Protein AF-K7ZGF1-F1 (afdb_monomer)

Solvent-accessible surface area (backbone atoms only — not comparable to full-atom values): 7434 Å² total; per-residue (Å²): 137,86,87,79,80,86,80,82,83,80,79,75,82,76,80,71,79,82,77,78,75,75,74,62,44,34,29,32,66,75,70,76,41,65,28,42,81,38,84,67,57,96,52,90,80,43,49,39,52,29,36,41,72,57,84,80,33,41,35,35,38,28,41,44,98,62,32,38,32,48,35,35,31,44,95,93,36,82,73,50,71,46,73,47,56,62,92,58,88,44,98,75,49,58,57,51,73,51,76,46,84,47,99,82,44,72,45,34,39,41,31,42,61,53,47,61,81,73,76,100

Organism: NCBI:txid1069642

Sequence (120 aa):
MKTFKRALTAIALSLAPFVSAHAAVCTLTTSDTPFKSSKEQPDREYATLEKGSANGVDFYLRAAHGVVRLEAWKSGKLVVSTFAQEGAQSPYGDALNLAIQTSAGPVEAQCEGFNALLGY

Foldseek 3Di:
DDDDDDDDDDDDPPPDPPPPPDFAQKAWPVVRHGWAQDQDDLDDQWGFGTWDDDPQKIWTFTDDPQKTKTFIDHPSDTPDIDIDGAPDDDPVAQKDKDWDQDPVGIIIMIGHPCSVVVVD

Structure (mmCIF, N/CA/C/O backbone):
data_AF-K7ZGF1-F1
#
_entry.id   AF-K7ZGF1-F1
#
loop_
_atom_site.group_PDB
_atom_site.id
_atom_site.type_symbol
_atom_site.label_atom_id
_atom_site.label_alt_id
_atom_site.label_comp_id
_atom_site.label_asym_id
_atom_site.label_entity_id
_atom_site.label_seq_id
_atom_site.pdbx_PDB_ins_code
_atom_site.Cartn_x
_atom_site.Cartn_y
_atom_site.Cartn_z
_atom_site.occupancy
_atom_site.B_iso_or_equiv
_atom_site.auth_seq_id
_atom_site.auth_comp_id
_atom_site.auth_asym_id
_atom_site.auth_atom_id
_atom_site.pdbx_PDB_model_num
ATOM 1 N N . MET A 1 1 ? 60.055 -42.074 18.539 1.00 44.00 1 MET A N 1
ATOM 2 C CA . MET A 1 1 ? 60.102 -40.800 17.781 1.00 44.00 1 MET A CA 1
ATOM 3 C C . MET A 1 1 ? 58.686 -40.478 17.318 1.00 44.00 1 MET A C 1
ATOM 5 O O . MET A 1 1 ? 58.075 -41.326 16.684 1.00 44.00 1 MET A O 1
ATOM 9 N N . LYS A 1 2 ? 58.113 -39.346 17.754 1.00 39.75 2 LYS A N 1
ATOM 10 C CA . LYS A 1 2 ? 56.693 -38.989 17.566 1.00 39.75 2 LYS A CA 1
ATOM 11 C C . LYS A 1 2 ? 56.522 -38.131 16.306 1.00 39.75 2 LYS A C 1
ATOM 13 O O . LYS A 1 2 ? 57.033 -37.018 16.256 1.00 39.75 2 LYS A O 1
ATOM 18 N N . THR A 1 3 ? 55.794 -38.629 15.311 1.00 46.44 3 THR A N 1
ATOM 19 C CA . THR A 1 3 ? 55.332 -37.861 14.144 1.00 46.44 3 THR A CA 1
ATOM 20 C C . THR A 1 3 ? 54.097 -37.044 14.508 1.00 46.44 3 THR A C 1
ATOM 22 O O . THR A 1 3 ? 53.015 -37.606 14.669 1.00 46.44 3 THR A O 1
ATOM 25 N N . PHE A 1 4 ? 54.241 -35.722 14.602 1.00 49.19 4 PHE A N 1
ATOM 26 C CA . PHE A 1 4 ? 53.105 -34.804 14.666 1.00 49.19 4 PHE A CA 1
ATOM 27 C C . PHE A 1 4 ? 52.824 -34.242 13.273 1.00 49.19 4 PHE A C 1
ATOM 29 O O . PHE A 1 4 ? 53.623 -33.505 12.697 1.00 49.19 4 PHE A O 1
ATOM 36 N N . LYS A 1 5 ? 51.678 -34.652 12.723 1.00 49.16 5 LYS A N 1
ATOM 37 C CA . LYS A 1 5 ? 51.107 -34.149 11.473 1.00 49.16 5 LYS A CA 1
ATOM 38 C C . LYS A 1 5 ? 50.717 -32.680 11.668 1.00 49.16 5 LYS A C 1
ATOM 40 O O . LYS A 1 5 ? 50.009 -32.353 12.615 1.00 49.16 5 LYS A O 1
ATOM 45 N N . ARG A 1 6 ? 51.183 -31.804 10.776 1.00 55.56 6 ARG A N 1
ATOM 46 C CA . ARG A 1 6 ? 50.770 -30.396 10.713 1.00 55.56 6 ARG A CA 1
ATOM 47 C C . ARG A 1 6 ? 49.315 -30.335 10.241 1.00 55.56 6 ARG A C 1
ATOM 49 O O . ARG A 1 6 ? 49.029 -30.750 9.122 1.00 55.56 6 ARG A O 1
ATOM 56 N N . ALA A 1 7 ? 48.414 -29.845 11.086 1.00 56.94 7 ALA A N 1
ATOM 57 C CA . ALA A 1 7 ? 47.048 -29.523 10.692 1.00 56.94 7 ALA A CA 1
ATOM 58 C C . ALA A 1 7 ? 47.032 -28.105 10.099 1.00 56.94 7 ALA A C 1
ATOM 60 O O . ALA A 1 7 ? 47.368 -27.141 10.782 1.00 56.94 7 ALA A O 1
ATOM 61 N N . LEU A 1 8 ? 46.698 -28.000 8.811 1.00 55.97 8 LEU A N 1
ATOM 62 C CA . LEU A 1 8 ? 46.388 -26.739 8.144 1.00 55.97 8 LEU A CA 1
ATOM 63 C C . LEU A 1 8 ? 44.961 -26.344 8.550 1.00 55.97 8 LEU A C 1
ATOM 65 O O . LEU A 1 8 ? 44.003 -27.001 8.146 1.00 55.97 8 LEU A O 1
ATOM 69 N N . 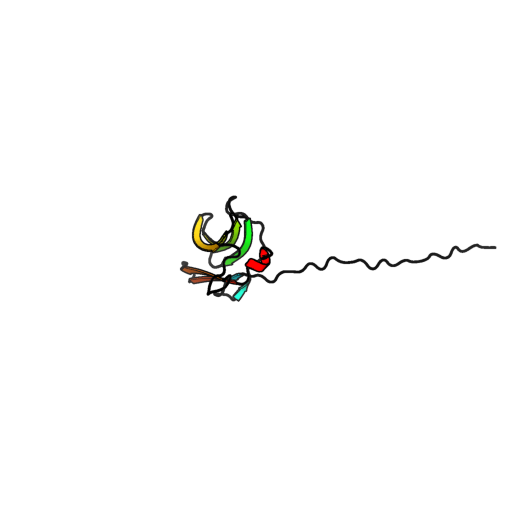THR A 1 9 ? 44.807 -25.294 9.350 1.00 57.75 9 THR A N 1
ATOM 70 C CA . THR A 1 9 ? 43.486 -24.736 9.656 1.00 57.75 9 THR A CA 1
ATOM 71 C C . THR A 1 9 ? 43.104 -23.766 8.542 1.00 57.75 9 THR A C 1
ATOM 73 O O . THR A 1 9 ? 43.537 -22.616 8.535 1.00 57.75 9 THR A O 1
ATOM 76 N N . ALA A 1 10 ? 42.322 -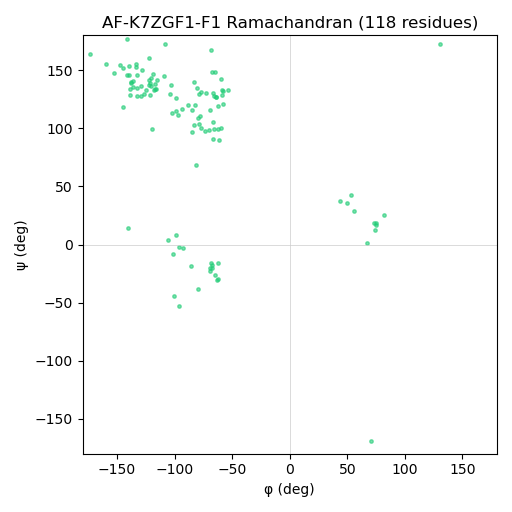24.232 7.569 1.00 58.31 10 ALA A N 1
ATOM 77 C CA . ALA A 1 10 ? 41.654 -23.364 6.607 1.00 58.31 10 ALA A CA 1
ATOM 78 C C . ALA A 1 10 ? 40.411 -22.765 7.280 1.00 58.31 10 ALA A C 1
ATOM 80 O O . ALA A 1 10 ? 39.410 -23.454 7.467 1.00 58.31 10 ALA A O 1
ATOM 81 N N . ILE A 1 11 ? 40.476 -21.493 7.678 1.00 62.44 11 ILE A N 1
ATOM 82 C CA . ILE A 1 11 ? 39.282 -20.748 8.082 1.00 62.44 11 ILE A CA 1
ATOM 83 C C . ILE A 1 11 ? 38.648 -20.222 6.797 1.00 62.44 11 ILE A C 1
ATOM 85 O O . ILE A 1 11 ? 39.149 -19.291 6.170 1.00 62.44 11 ILE A O 1
ATOM 89 N N . ALA A 1 12 ? 37.575 -20.890 6.383 1.00 59.78 12 ALA A N 1
ATOM 90 C CA . ALA A 1 12 ? 36.708 -20.453 5.307 1.00 59.78 12 ALA A CA 1
ATOM 91 C C . ALA A 1 12 ? 36.143 -19.063 5.640 1.00 59.78 12 ALA A C 1
ATOM 93 O O . ALA A 1 12 ? 35.469 -18.891 6.656 1.00 59.78 12 ALA A O 1
ATOM 94 N N . LEU A 1 13 ? 36.404 -18.079 4.776 1.00 50.09 13 LEU A N 1
ATOM 95 C CA . LEU A 1 13 ? 35.627 -16.844 4.727 1.00 50.09 13 LEU A CA 1
ATOM 96 C C . LEU A 1 13 ? 34.191 -17.236 4.354 1.00 50.09 13 LEU A C 1
ATOM 98 O O . LEU A 1 13 ? 33.890 -17.506 3.193 1.00 50.09 13 LEU A O 1
ATOM 102 N N . SER A 1 14 ? 33.310 -17.329 5.347 1.00 51.91 14 SER A N 1
ATOM 103 C CA . SER A 1 14 ? 31.882 -17.510 5.123 1.00 51.91 14 SER A CA 1
ATOM 104 C C . SER A 1 14 ? 31.337 -16.251 4.450 1.00 51.91 14 SER A C 1
ATOM 106 O O . SER A 1 14 ?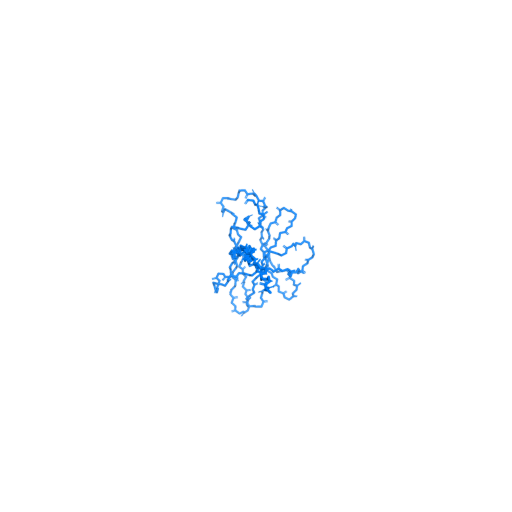 31.191 -15.211 5.092 1.00 51.91 14 SER A O 1
ATOM 108 N N . LEU A 1 15 ? 31.052 -16.353 3.151 1.00 53.25 15 LEU A N 1
ATOM 109 C CA . LEU A 1 15 ? 30.218 -15.413 2.409 1.00 53.25 15 LEU A CA 1
ATOM 110 C C . LEU A 1 15 ? 28.815 -15.442 3.027 1.00 53.25 15 LEU A C 1
ATOM 112 O O . LEU A 1 15 ? 27.977 -16.258 2.647 1.00 53.25 15 LEU A O 1
ATOM 116 N N . ALA A 1 16 ? 28.569 -14.592 4.022 1.00 59.06 16 ALA A N 1
ATOM 117 C CA . ALA A 1 16 ? 27.207 -14.304 4.437 1.00 59.06 16 ALA A CA 1
ATOM 118 C C . ALA A 1 16 ? 26.504 -13.627 3.246 1.00 59.06 16 ALA A C 1
ATOM 120 O O . ALA A 1 16 ? 27.050 -12.663 2.701 1.00 59.06 16 ALA A O 1
ATOM 121 N N . PRO A 1 17 ? 25.338 -14.117 2.797 1.00 49.03 17 PRO A N 1
ATOM 122 C CA . PRO A 1 17 ? 24.585 -13.428 1.767 1.00 49.03 17 PRO A CA 1
ATOM 123 C C . PRO A 1 17 ? 24.179 -12.061 2.320 1.00 49.03 17 PRO A C 1
ATOM 125 O O . PRO A 1 17 ? 23.487 -11.971 3.335 1.00 49.03 17 PRO A O 1
ATOM 128 N N . PHE A 1 18 ? 24.641 -10.997 1.665 1.00 52.59 18 PHE A N 1
ATOM 129 C CA . PHE A 1 18 ? 24.141 -9.648 1.880 1.00 52.59 18 PHE A CA 1
ATOM 130 C C . PHE A 1 18 ? 22.646 -9.663 1.552 1.00 52.59 18 PHE A C 1
ATOM 132 O O . PHE A 1 18 ? 22.253 -9.666 0.387 1.00 52.59 18 PHE A O 1
ATOM 139 N N . VAL A 1 19 ? 21.800 -9.736 2.578 1.00 47.38 19 VAL A N 1
ATOM 140 C CA . VAL A 1 19 ? 20.368 -9.497 2.422 1.00 47.38 19 VAL A CA 1
ATOM 141 C C . VAL A 1 19 ? 20.237 -8.005 2.151 1.00 47.38 19 VAL A C 1
ATOM 143 O O . VAL A 1 19 ? 20.327 -7.194 3.070 1.00 47.38 19 VAL A O 1
ATOM 146 N N . SER A 1 20 ? 20.103 -7.640 0.877 1.00 43.53 20 SER A N 1
ATOM 147 C CA . SER A 1 20 ? 19.754 -6.280 0.484 1.00 43.53 20 SER A CA 1
ATOM 148 C C . SER A 1 20 ? 18.323 -6.029 0.958 1.00 43.53 20 SER A C 1
ATOM 150 O O . SER A 1 20 ? 17.358 -6.399 0.286 1.00 43.53 20 SER A O 1
ATOM 152 N N . ALA A 1 21 ? 18.181 -5.510 2.178 1.00 56.19 21 ALA A N 1
ATOM 153 C CA . ALA A 1 21 ? 16.907 -5.026 2.677 1.00 56.19 21 ALA A CA 1
ATOM 154 C C . ALA A 1 21 ? 16.536 -3.812 1.819 1.00 56.19 21 ALA A C 1
ATOM 156 O O . ALA A 1 21 ? 17.082 -2.727 2.010 1.00 56.19 21 ALA A O 1
ATOM 157 N N . HIS A 1 22 ? 15.668 -4.019 0.828 1.00 60.28 22 HIS A N 1
ATOM 158 C CA . HIS A 1 22 ? 15.070 -2.906 0.104 1.00 60.28 22 HIS A CA 1
ATOM 159 C C . HIS A 1 22 ? 14.325 -2.043 1.125 1.00 60.28 22 HIS A C 1
ATOM 161 O O . HIS A 1 22 ? 13.579 -2.568 1.957 1.00 60.28 22 HIS A O 1
ATOM 167 N N . ALA A 1 23 ? 14.594 -0.737 1.112 1.00 77.19 23 ALA A N 1
ATOM 168 C CA . ALA A 1 23 ? 13.820 0.209 1.901 1.00 77.19 23 ALA A CA 1
ATOM 169 C C . ALA A 1 23 ? 12.355 0.127 1.456 1.00 77.19 23 ALA A C 1
ATOM 171 O O . ALA A 1 23 ? 12.091 -0.076 0.271 1.00 77.19 23 ALA A O 1
ATOM 172 N N . ALA A 1 24 ? 11.428 0.248 2.409 1.00 85.81 24 ALA A N 1
ATOM 173 C CA . ALA A 1 24 ? 10.008 0.233 2.093 1.00 85.81 24 ALA A CA 1
ATOM 174 C C . ALA A 1 24 ? 9.693 1.353 1.096 1.00 85.81 24 ALA A C 1
ATOM 176 O O . ALA A 1 24 ? 10.115 2.493 1.304 1.00 85.81 24 ALA A O 1
ATOM 177 N N . VAL A 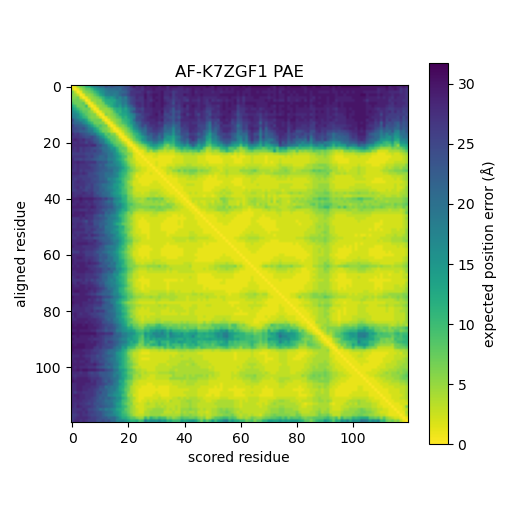1 25 ? 8.964 1.025 0.034 1.00 93.81 25 VAL A N 1
ATOM 178 C CA . VAL A 1 25 ? 8.563 2.013 -0.981 1.00 93.81 25 VAL A CA 1
ATOM 179 C C . VAL A 1 25 ? 7.277 2.730 -0.589 1.00 93.81 25 VAL A C 1
ATOM 181 O O . VAL A 1 25 ? 6.995 3.806 -1.107 1.00 93.81 25 VAL A O 1
ATOM 184 N N . CYS A 1 26 ? 6.503 2.154 0.335 1.00 96.62 26 CYS A N 1
ATOM 185 C CA . CYS A 1 26 ? 5.274 2.736 0.855 1.00 96.62 26 CYS A CA 1
ATOM 186 C C . CYS A 1 26 ? 5.402 3.218 2.302 1.00 96.62 26 CYS A C 1
ATOM 188 O O . CYS A 1 26 ? 6.026 2.576 3.149 1.00 96.62 26 CYS A O 1
ATOM 190 N N . THR A 1 27 ? 4.718 4.317 2.613 1.00 97.50 27 THR A N 1
ATOM 191 C CA . THR A 1 27 ? 4.628 4.909 3.951 1.00 97.50 27 THR A CA 1
ATOM 192 C C . THR A 1 27 ? 3.197 5.355 4.240 1.00 97.50 27 THR A C 1
ATOM 194 O O . THR A 1 27 ? 2.515 5.904 3.377 1.00 97.50 27 THR A O 1
ATOM 197 N N . LEU A 1 28 ? 2.736 5.139 5.472 1.00 97.44 28 LEU A N 1
ATOM 198 C CA . LEU A 1 28 ? 1.563 5.818 6.017 1.00 97.44 28 LEU A CA 1
ATOM 199 C C . LEU A 1 28 ? 1.972 7.241 6.406 1.00 97.44 28 LEU A C 1
ATOM 201 O O . LEU A 1 28 ? 2.580 7.435 7.459 1.00 97.44 28 LEU A O 1
ATOM 205 N N . THR A 1 29 ? 1.662 8.226 5.568 1.00 96.06 29 THR A N 1
ATOM 206 C CA . THR A 1 29 ? 2.125 9.619 5.731 1.00 96.06 29 THR A CA 1
ATOM 207 C C . THR A 1 29 ? 1.483 10.316 6.924 1.00 96.06 29 THR A C 1
ATOM 209 O O . THR A 1 29 ? 2.060 11.228 7.502 1.00 96.06 29 THR A O 1
ATOM 212 N N . THR A 1 30 ? 0.321 9.845 7.379 1.00 91.69 30 THR A N 1
ATOM 213 C CA . THR A 1 30 ? -0.320 10.364 8.597 1.00 91.69 30 THR A CA 1
ATOM 214 C C . THR A 1 30 ? 0.440 10.043 9.885 1.00 91.69 30 THR A C 1
ATOM 216 O O . THR A 1 30 ? 0.157 10.645 10.919 1.00 91.69 30 THR A O 1
ATOM 219 N N . SER A 1 31 ? 1.357 9.073 9.861 1.00 91.12 31 SER A N 1
ATOM 220 C CA . SER A 1 31 ? 2.109 8.630 11.043 1.00 91.12 31 SER A CA 1
ATOM 221 C C . SER A 1 31 ? 3.579 8.319 10.753 1.00 91.12 31 SER A C 1
ATOM 223 O O . SER A 1 31 ? 4.214 7.632 11.554 1.00 91.12 31 SER A O 1
ATOM 225 N N . ASP A 1 32 ? 4.092 8.743 9.595 1.00 92.62 32 ASP A N 1
ATOM 226 C CA . ASP A 1 32 ? 5.443 8.455 9.091 1.00 92.62 32 ASP A CA 1
ATOM 227 C C . ASP A 1 32 ? 5.866 6.987 9.275 1.00 92.62 32 ASP A C 1
ATOM 229 O O . ASP A 1 32 ? 6.998 6.662 9.637 1.00 92.62 32 ASP A O 1
ATOM 233 N N . THR A 1 33 ? 4.915 6.067 9.091 1.00 95.56 33 THR A N 1
ATOM 234 C CA . THR A 1 33 ? 5.125 4.644 9.373 1.00 95.56 33 THR A CA 1
ATOM 235 C C . THR A 1 33 ? 5.357 3.886 8.069 1.00 95.56 33 THR A C 1
ATOM 237 O O . THR A 1 33 ? 4.419 3.778 7.275 1.00 95.56 33 THR A O 1
ATOM 240 N N . PRO A 1 34 ? 6.559 3.330 7.829 1.00 96.56 34 PRO A N 1
ATOM 241 C CA . PRO A 1 34 ? 6.826 2.582 6.610 1.00 96.56 34 PRO A CA 1
ATOM 242 C C . PRO A 1 34 ? 6.011 1.291 6.581 1.00 96.56 34 PRO A C 1
ATOM 244 O O . PRO A 1 34 ? 5.748 0.662 7.617 1.00 96.56 34 PRO A O 1
ATOM 247 N N . PHE A 1 35 ? 5.640 0.869 5.379 1.00 96.88 35 PHE A N 1
ATOM 248 C CA . PHE A 1 35 ? 5.066 -0.449 5.177 1.00 96.88 35 PHE A CA 1
ATOM 249 C C . PHE A 1 35 ? 6.140 -1.518 5.416 1.00 96.88 35 PHE A C 1
ATOM 251 O O . PHE A 1 35 ? 7.338 -1.253 5.526 1.00 96.88 35 PHE A O 1
ATOM 258 N N . LYS A 1 36 ? 5.695 -2.767 5.529 1.00 95.56 36 LYS A N 1
ATOM 259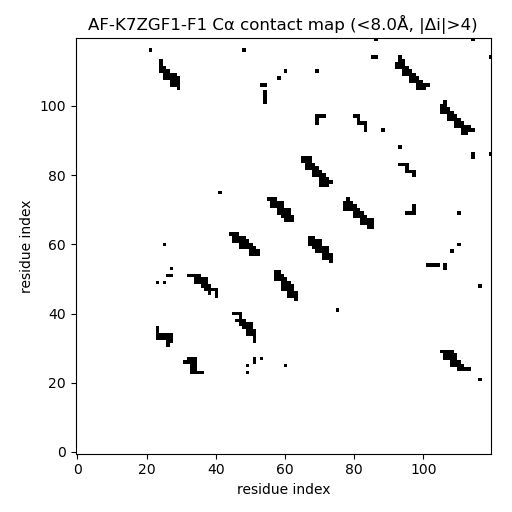 C CA . LYS A 1 36 ? 6.568 -3.934 5.649 1.00 95.56 36 LYS A CA 1
ATOM 260 C C . LYS A 1 36 ? 6.307 -4.877 4.494 1.00 95.56 36 LYS A C 1
ATOM 262 O O . LYS A 1 36 ? 5.150 -5.074 4.122 1.00 95.56 36 LYS A O 1
ATOM 267 N N . SER A 1 37 ? 7.356 -5.524 3.992 1.00 94.75 37 SER A N 1
ATOM 268 C CA . SER A 1 37 ? 7.191 -6.618 3.038 1.00 94.75 37 SER A CA 1
ATOM 269 C C . SER A 1 37 ? 6.237 -7.669 3.607 1.00 94.75 37 SER A C 1
ATOM 271 O O . SER A 1 37 ? 6.357 -8.065 4.770 1.00 94.75 37 SER A O 1
ATOM 273 N N . SER A 1 38 ? 5.279 -8.118 2.801 1.00 94.44 38 SER A N 1
ATOM 274 C CA . SER A 1 38 ? 4.230 -9.028 3.261 1.00 94.44 38 SER A CA 1
ATOM 275 C C . SER A 1 38 ? 3.903 -10.078 2.211 1.00 94.44 38 SER A C 1
ATOM 277 O O . SER A 1 38 ? 3.938 -9.812 1.019 1.00 94.44 38 SER A O 1
ATOM 279 N N . LYS A 1 39 ? 3.557 -11.284 2.673 1.00 92.88 39 LYS A N 1
ATOM 280 C CA . LYS A 1 39 ? 3.029 -12.378 1.838 1.00 92.88 39 LYS A CA 1
ATOM 281 C C . LYS A 1 39 ? 1.526 -12.585 2.027 1.00 92.88 39 LYS A C 1
ATOM 283 O O . LYS A 1 39 ? 0.967 -13.546 1.507 1.00 92.88 39 LYS A O 1
ATOM 288 N N . GLU A 1 40 ? 0.884 -11.736 2.824 1.00 94.31 40 GLU A N 1
ATOM 289 C CA . GLU A 1 40 ? -0.552 -11.805 3.070 1.00 94.31 40 GLU A CA 1
ATOM 290 C C . GLU A 1 40 ? -1.318 -11.479 1.790 1.00 94.31 40 GLU A C 1
ATOM 292 O O . GLU A 1 40 ? -1.034 -10.478 1.141 1.00 94.31 40 GLU A O 1
ATOM 297 N N . GLN A 1 41 ? -2.282 -12.317 1.426 1.00 91.25 41 GLN A N 1
ATOM 298 C CA . GLN A 1 41 ? -3.052 -12.190 0.193 1.00 91.25 41 GLN A CA 1
ATOM 299 C C . GLN A 1 41 ? -4.535 -12.012 0.539 1.00 91.25 41 GLN A C 1
ATOM 301 O O . GLN A 1 41 ? -5.193 -13.008 0.849 1.00 91.25 41 GLN A O 1
ATOM 306 N N . PRO A 1 42 ? -5.065 -10.770 0.530 1.00 90.06 42 PRO A N 1
ATOM 307 C CA . PRO A 1 42 ? -6.485 -10.538 0.804 1.00 90.06 42 PRO A CA 1
ATOM 308 C C . PRO A 1 42 ? -7.392 -11.157 -0.277 1.00 90.06 42 PRO A C 1
ATOM 310 O O . PRO A 1 42 ? -8.509 -11.577 0.019 1.00 90.06 42 PRO A O 1
ATOM 313 N N . ASP A 1 43 ? -6.877 -11.313 -1.498 1.00 90.56 43 ASP A N 1
ATOM 314 C CA . ASP A 1 43 ? -7.409 -12.185 -2.547 1.00 90.56 43 ASP A CA 1
ATOM 315 C C . ASP A 1 43 ? -6.254 -12.856 -3.319 1.00 90.56 43 ASP A C 1
ATOM 317 O O . ASP A 1 43 ? -5.081 -12.580 -3.067 1.00 90.56 43 ASP A O 1
ATOM 321 N N . ARG A 1 44 ? -6.584 -13.743 -4.267 1.00 91.38 44 ARG A N 1
ATOM 322 C CA . ARG A 1 44 ? -5.598 -14.513 -5.049 1.00 91.38 44 ARG A CA 1
ATOM 323 C C . ARG A 1 44 ? -5.189 -13.873 -6.378 1.00 91.38 44 ARG A C 1
ATOM 325 O O . ARG A 1 44 ? -4.375 -14.462 -7.082 1.00 91.38 44 ARG A O 1
ATOM 332 N N . GLU A 1 45 ? -5.779 -12.745 -6.754 1.00 93.38 45 GLU A N 1
ATOM 333 C CA . GLU A 1 45 ? -5.561 -12.130 -8.068 1.00 93.38 45 GLU A CA 1
ATOM 334 C C . GLU A 1 45 ? -4.246 -11.345 -8.096 1.00 93.38 45 GLU A C 1
ATOM 336 O O . GLU A 1 45 ? -3.494 -11.430 -9.063 1.00 93.38 45 GLU A O 1
ATOM 341 N N . TYR A 1 46 ? -3.917 -10.660 -6.996 1.00 94.19 46 TYR A N 1
ATOM 342 C CA . TYR A 1 46 ? -2.711 -9.837 -6.893 1.00 94.19 46 TYR A CA 1
ATOM 343 C C . TYR A 1 46 ? -1.736 -10.339 -5.822 1.00 94.19 46 TYR A C 1
ATOM 345 O O . TYR A 1 46 ? -2.126 -10.673 -4.698 1.00 94.19 46 TYR A O 1
ATOM 353 N N . ALA A 1 47 ? -0.438 -10.327 -6.133 1.00 94.62 47 ALA A N 1
ATOM 354 C CA . ALA A 1 47 ? 0.605 -10.592 -5.150 1.00 94.62 47 ALA A CA 1
ATOM 355 C C . ALA A 1 47 ? 0.847 -9.344 -4.297 1.00 94.62 47 ALA A C 1
ATOM 357 O O . ALA A 1 47 ? 1.048 -8.256 -4.830 1.00 94.62 47 ALA A O 1
ATOM 358 N N . THR A 1 48 ? 0.851 -9.494 -2.976 1.00 96.25 48 THR A N 1
ATOM 359 C CA . THR A 1 48 ? 1.223 -8.405 -2.067 1.00 96.25 48 THR A CA 1
ATOM 360 C C . THR A 1 48 ? 2.736 -8.242 -2.042 1.00 96.25 48 THR A C 1
ATOM 362 O O . THR A 1 48 ? 3.464 -9.221 -1.886 1.00 96.25 48 THR A O 1
ATOM 365 N N . LEU A 1 49 ? 3.189 -7.001 -2.194 1.00 94.94 49 LEU A N 1
ATOM 366 C CA . LEU A 1 49 ? 4.586 -6.597 -2.074 1.00 94.94 49 LEU A CA 1
ATOM 367 C C . LEU A 1 49 ? 4.842 -6.071 -0.663 1.00 94.94 49 LEU A C 1
ATOM 369 O O . LEU A 1 49 ? 5.708 -6.571 0.055 1.00 94.94 49 LEU A O 1
ATOM 373 N N . GLU A 1 50 ? 4.023 -5.111 -0.235 1.00 97.00 50 GLU A N 1
ATOM 374 C CA . GLU A 1 50 ? 4.131 -4.445 1.058 1.00 97.00 50 GLU A CA 1
ATOM 375 C C . GLU A 1 50 ? 2.754 -4.228 1.694 1.00 97.00 50 GLU A C 1
ATOM 377 O O . GLU A 1 50 ? 1.738 -4.125 1.002 1.00 97.00 50 GLU A O 1
ATOM 382 N N . LYS A 1 51 ? 2.721 -4.146 3.026 1.00 97.44 51 LYS A N 1
ATOM 383 C CA . LYS A 1 51 ? 1.520 -3.878 3.821 1.00 97.44 51 LYS A CA 1
ATOM 384 C C . LYS A 1 51 ? 1.805 -2.870 4.935 1.00 97.44 51 LYS A C 1
ATOM 386 O O . LYS A 1 51 ? 2.825 -2.972 5.619 1.00 97.44 51 LYS A O 1
ATOM 391 N N . GLY A 1 52 ? 0.860 -1.967 5.171 1.00 97.38 52 GLY A N 1
ATOM 392 C CA . GLY A 1 52 ? 0.791 -1.096 6.346 1.00 97.38 52 GLY A CA 1
ATOM 393 C C . GLY A 1 52 ? -0.622 -1.092 6.927 1.00 97.38 52 GLY A C 1
ATOM 394 O O . GLY A 1 52 ? -1.580 -1.361 6.211 1.00 97.38 52 GLY A O 1
ATOM 395 N N . SER A 1 53 ? -0.775 -0.791 8.216 1.00 96.62 53 SER A N 1
ATOM 396 C CA . SER A 1 53 ? -2.096 -0.744 8.858 1.00 96.62 53 SER A CA 1
ATOM 397 C C . SER A 1 53 ? -2.201 0.450 9.799 1.00 96.62 53 SER A C 1
ATOM 399 O O . SER A 1 53 ? -1.315 0.665 10.625 1.00 96.62 53 SER A O 1
ATOM 401 N N . ALA A 1 54 ? -3.304 1.192 9.717 1.00 96.19 54 ALA A N 1
ATOM 402 C CA . ALA A 1 54 ? -3.633 2.260 10.659 1.00 96.19 54 ALA A CA 1
ATOM 403 C C . ALA A 1 54 ? -5.147 2.465 10.751 1.00 96.19 54 ALA A C 1
ATOM 405 O O . ALA A 1 54 ? -5.883 2.268 9.787 1.00 96.19 54 ALA A O 1
ATOM 406 N N . ASN A 1 55 ? -5.622 2.850 11.939 1.00 94.69 55 ASN A N 1
ATOM 407 C CA . ASN A 1 55 ? -7.030 3.174 12.209 1.00 94.69 55 ASN A CA 1
ATOM 408 C C . ASN A 1 55 ? -8.041 2.111 11.727 1.00 94.69 55 ASN A C 1
ATOM 410 O O . ASN A 1 55 ? -9.148 2.427 11.285 1.00 94.69 55 ASN A O 1
ATOM 414 N N . GLY A 1 56 ? -7.665 0.831 11.823 1.00 94.31 56 GLY A N 1
ATOM 415 C CA . GLY A 1 56 ? -8.513 -0.296 11.421 1.00 94.31 56 GLY A CA 1
ATOM 416 C C . GLY A 1 56 ? -8.671 -0.465 9.907 1.00 94.31 56 GLY A C 1
ATOM 417 O O . GLY A 1 56 ? -9.624 -1.114 9.472 1.00 94.31 56 GLY A O 1
ATOM 418 N N . VAL A 1 57 ? -7.777 0.132 9.120 1.00 96.88 57 VAL A N 1
ATOM 419 C CA . VAL A 1 57 ? -7.650 -0.063 7.674 1.00 96.88 57 VAL A CA 1
ATOM 420 C C . VAL A 1 57 ? -6.294 -0.697 7.393 1.00 96.88 57 VAL A C 1
ATOM 422 O O . VAL A 1 57 ? -5.272 -0.251 7.919 1.00 96.88 57 VAL A O 1
ATOM 425 N N . ASP A 1 58 ? -6.297 -1.728 6.558 1.00 97.62 58 ASP A N 1
ATOM 426 C CA . ASP A 1 58 ? -5.091 -2.346 6.026 1.00 97.62 58 ASP A CA 1
ATOM 427 C C . ASP A 1 58 ? -4.831 -1.815 4.618 1.00 97.62 58 ASP A C 1
ATOM 429 O O . ASP A 1 58 ? -5.697 -1.897 3.749 1.00 97.62 58 ASP A O 1
ATOM 433 N N . PHE A 1 59 ? -3.636 -1.299 4.381 1.00 98.06 59 PHE A N 1
ATOM 434 C CA . PHE A 1 59 ? -3.169 -0.867 3.075 1.00 98.06 59 PHE A CA 1
ATOM 435 C C . PHE A 1 59 ? -2.212 -1.902 2.498 1.00 98.06 59 PHE A C 1
ATOM 437 O O . PHE A 1 59 ? -1.334 -2.402 3.203 1.00 98.06 59 PHE A O 1
ATOM 444 N N . TYR A 1 60 ? -2.359 -2.193 1.211 1.00 97.94 60 TYR A N 1
ATOM 445 C CA . TYR A 1 60 ? -1.531 -3.150 0.489 1.00 97.94 60 TYR A CA 1
ATOM 446 C C . TYR A 1 60 ? -1.010 -2.512 -0.791 1.00 97.94 60 TYR A C 1
ATOM 448 O O . TYR A 1 60 ? -1.799 -2.033 -1.605 1.00 97.94 60 TYR A O 1
ATOM 456 N N . LEU A 1 61 ? 0.304 -2.564 -0.994 1.00 97.50 61 LEU A N 1
ATOM 457 C CA . LEU A 1 61 ? 0.891 -2.415 -2.320 1.00 97.50 61 LEU A CA 1
ATOM 458 C C . LEU A 1 61 ? 0.948 -3.798 -2.957 1.00 97.50 61 LEU A C 1
ATOM 460 O O . LEU A 1 61 ? 1.570 -4.712 -2.406 1.00 97.50 61 LEU A O 1
ATOM 464 N N . ARG A 1 62 ? 0.286 -3.970 -4.095 1.00 96.38 62 ARG A N 1
ATOM 465 C CA . ARG A 1 62 ? 0.130 -5.266 -4.758 1.00 96.38 62 ARG A CA 1
ATOM 466 C C . ARG A 1 62 ? 0.424 -5.154 -6.247 1.00 96.38 62 ARG A C 1
ATOM 468 O O . ARG A 1 62 ? 0.215 -4.096 -6.829 1.00 96.38 62 ARG A O 1
ATOM 475 N N . ALA A 1 63 ? 0.866 -6.239 -6.870 1.00 94.19 63 ALA A N 1
ATOM 476 C CA . ALA A 1 63 ? 1.141 -6.285 -8.303 1.00 94.19 63 ALA A CA 1
ATOM 477 C C . ALA A 1 63 ? 0.632 -7.582 -8.941 1.00 94.19 63 ALA A C 1
ATOM 479 O O . ALA A 1 63 ? 0.733 -8.662 -8.350 1.00 94.19 63 ALA A O 1
ATOM 480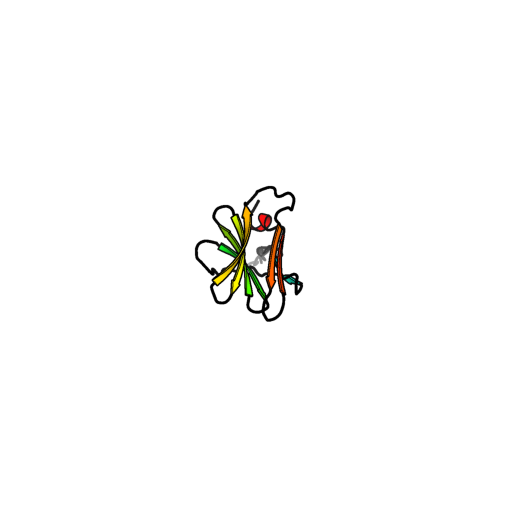 N N . ALA A 1 64 ? 0.052 -7.450 -10.132 1.00 92.94 64 ALA A N 1
ATOM 481 C CA . ALA A 1 64 ? -0.283 -8.529 -11.060 1.00 92.94 64 ALA A CA 1
ATOM 482 C C . ALA A 1 64 ? -0.778 -7.928 -12.379 1.00 92.94 64 ALA A C 1
ATOM 484 O O . ALA A 1 64 ? -1.176 -6.767 -12.439 1.00 92.94 64 ALA A O 1
ATOM 485 N N . HIS A 1 65 ? -0.811 -8.741 -13.436 1.00 91.75 65 HIS A N 1
ATOM 486 C CA . HIS A 1 65 ? -1.404 -8.366 -14.725 1.00 91.75 65 HIS A CA 1
ATOM 487 C C . HIS A 1 65 ? -0.813 -7.082 -15.349 1.00 91.75 65 HIS A C 1
ATOM 489 O O . HIS A 1 65 ? -1.506 -6.388 -16.091 1.00 91.75 65 HIS A O 1
ATOM 495 N N . GLY A 1 66 ? 0.457 -6.768 -15.063 1.00 90.06 66 GLY A N 1
ATOM 496 C CA . GLY A 1 66 ? 1.126 -5.568 -15.572 1.00 90.06 66 GLY A CA 1
ATOM 497 C C . GLY A 1 66 ? 0.684 -4.273 -14.887 1.00 90.06 66 GLY A C 1
ATOM 498 O O . GLY A 1 66 ? 0.859 -3.194 -15.459 1.00 90.06 66 GLY A O 1
ATOM 499 N N . VAL A 1 67 ? 0.076 -4.354 -13.699 1.00 92.38 67 VAL A N 1
ATOM 500 C CA . VAL A 1 67 ? -0.326 -3.186 -12.911 1.00 92.38 67 VAL A CA 1
ATOM 501 C C . VAL A 1 67 ? 0.087 -3.318 -11.450 1.00 92.38 67 VAL A C 1
ATOM 503 O O . VAL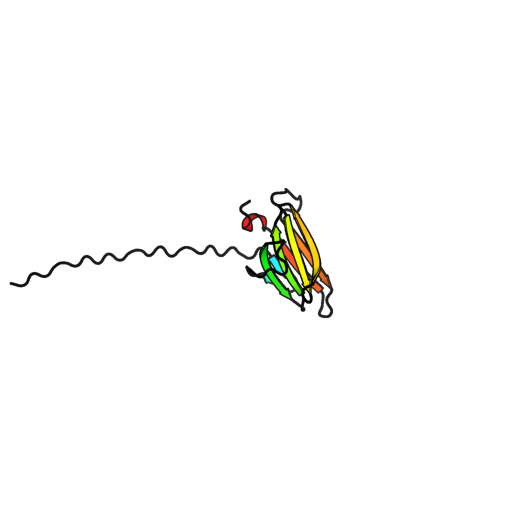 A 1 67 ? 0.013 -4.391 -10.846 1.00 92.38 67 VAL A O 1
ATOM 506 N N . VAL A 1 68 ? 0.434 -2.176 -10.865 1.00 94.06 68 VAL A N 1
ATOM 507 C CA . VAL A 1 68 ? 0.675 -1.997 -9.434 1.00 94.06 68 VAL A CA 1
ATOM 508 C C . VAL A 1 68 ? -0.520 -1.282 -8.833 1.00 94.06 68 VAL A C 1
ATOM 510 O O . VAL A 1 68 ? -0.955 -0.253 -9.348 1.00 94.06 68 VAL A O 1
ATOM 513 N N . ARG A 1 69 ? -1.066 -1.823 -7.748 1.00 95.69 69 ARG A N 1
ATOM 514 C CA . ARG A 1 69 ? -2.210 -1.274 -7.026 1.00 95.69 69 ARG A CA 1
ATOM 515 C C . ARG A 1 69 ? -1.815 -0.914 -5.609 1.00 95.69 69 ARG A C 1
ATOM 517 O O . ARG A 1 69 ? -1.238 -1.733 -4.899 1.00 95.69 69 ARG A O 1
ATOM 524 N N . LEU A 1 70 ? -2.197 0.285 -5.189 1.00 97.50 70 LEU A N 1
ATOM 525 C CA . LEU A 1 70 ? -2.279 0.634 -3.780 1.00 97.50 70 LEU A CA 1
ATOM 526 C C . LEU A 1 70 ? -3.743 0.503 -3.375 1.00 97.50 70 LEU A C 1
ATOM 528 O O . LEU A 1 70 ? -4.612 1.207 -3.890 1.00 97.50 70 LEU A O 1
ATOM 532 N N . GLU A 1 71 ? -4.013 -0.439 -2.486 1.00 98.06 71 GLU A N 1
ATOM 533 C CA . GLU A 1 71 ? -5.355 -0.821 -2.070 1.00 98.06 71 GLU A CA 1
ATOM 534 C C . GLU A 1 71 ? -5.541 -0.583 -0.582 1.00 98.06 71 GLU A C 1
ATOM 536 O O . GLU A 1 71 ? -4.625 -0.804 0.206 1.00 98.06 71 GLU A O 1
ATOM 541 N N . ALA A 1 72 ? -6.755 -0.220 -0.188 1.00 97.69 72 ALA A N 1
ATOM 542 C CA . ALA A 1 72 ? -7.145 -0.127 1.205 1.00 97.69 72 ALA A CA 1
ATOM 543 C C . ALA A 1 72 ? -8.325 -1.044 1.499 1.00 97.69 72 ALA A C 1
ATOM 545 O O . ALA A 1 72 ? -9.369 -0.997 0.841 1.00 97.69 72 ALA A O 1
ATOM 546 N N . TRP A 1 73 ? -8.166 -1.849 2.535 1.00 97.44 73 TRP A N 1
ATOM 547 C CA . TRP A 1 73 ? -9.086 -2.896 2.927 1.00 97.44 73 TRP A CA 1
ATOM 548 C C . TRP A 1 73 ? -9.567 -2.676 4.354 1.00 97.44 73 TRP A C 1
ATOM 550 O O . TRP A 1 73 ? -8.810 -2.302 5.249 1.00 97.44 73 TRP A O 1
ATOM 560 N N . LYS A 1 74 ? -10.848 -2.954 4.584 1.00 95.06 74 LYS A N 1
ATOM 561 C CA . LYS A 1 74 ? -11.466 -2.896 5.907 1.00 95.06 74 LYS A CA 1
ATOM 562 C C . LYS A 1 74 ? -12.394 -4.083 6.081 1.00 95.06 74 LYS A C 1
ATOM 564 O O . LYS A 1 74 ? -13.248 -4.340 5.235 1.00 95.06 74 LYS A O 1
ATOM 569 N N . SER A 1 75 ? -12.223 -4.814 7.181 1.00 92.62 75 SER A N 1
ATOM 570 C CA . SER A 1 75 ? -13.046 -5.990 7.505 1.00 92.62 75 SER A CA 1
ATOM 571 C C . SER A 1 75 ? -13.102 -7.022 6.363 1.00 92.62 75 SER A C 1
ATOM 573 O O . SER A 1 75 ? -14.169 -7.541 6.040 1.00 92.62 75 SER A O 1
ATOM 575 N N . GLY A 1 76 ? -11.955 -7.285 5.724 1.00 91.12 76 GLY A N 1
ATOM 576 C CA . GLY A 1 76 ? -11.826 -8.259 4.632 1.00 91.12 76 GLY A CA 1
ATOM 577 C C . GLY A 1 76 ? -12.417 -7.819 3.289 1.00 91.12 76 GLY A C 1
ATOM 578 O O . GLY A 1 76 ? -12.572 -8.651 2.401 1.00 91.12 76 GLY A O 1
ATOM 579 N N . LYS A 1 77 ? -12.768 -6.538 3.125 1.00 94.56 77 LYS A N 1
ATOM 580 C CA . LYS A 1 77 ? -13.293 -5.986 1.869 1.00 94.56 77 LYS A CA 1
ATOM 581 C C . LYS A 1 77 ? -12.418 -4.850 1.364 1.00 94.56 77 LYS A C 1
ATOM 583 O O . LYS A 1 77 ? -12.025 -3.994 2.157 1.00 94.56 77 LYS A O 1
ATOM 588 N N . LEU A 1 78 ? -12.187 -4.817 0.054 1.00 95.88 78 LEU A N 1
ATOM 589 C CA . LEU A 1 78 ? -11.607 -3.666 -0.624 1.00 95.88 78 LEU A CA 1
ATOM 590 C C . LEU A 1 78 ? -12.562 -2.475 -0.494 1.00 95.88 78 LEU A C 1
ATOM 592 O O . LEU A 1 78 ? -13.747 -2.585 -0.810 1.00 95.88 78 LEU A O 1
ATOM 596 N N . VAL A 1 79 ? -12.049 -1.349 -0.009 1.00 95.38 79 VAL A N 1
ATOM 597 C CA . VAL A 1 79 ? -12.819 -0.110 0.161 1.00 95.38 79 VAL A CA 1
ATOM 598 C C . VAL A 1 79 ? -12.529 0.855 -0.981 1.00 95.38 79 VAL A C 1
ATO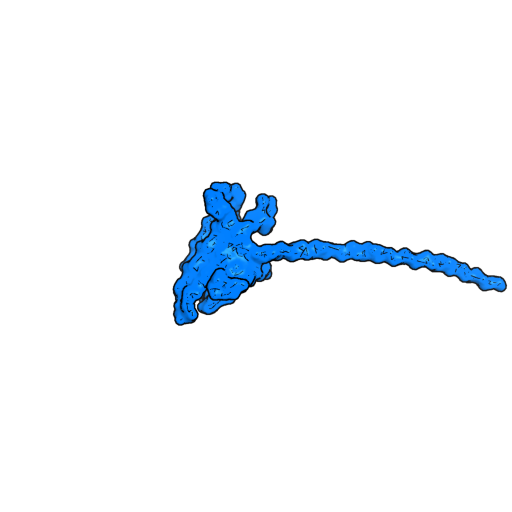M 600 O O . VAL A 1 79 ? -13.452 1.448 -1.529 1.00 95.38 79 VAL A O 1
ATOM 603 N N . VAL A 1 80 ? -11.255 1.009 -1.345 1.00 96.50 80 VAL A N 1
ATOM 604 C CA . VAL A 1 80 ? -10.804 1.859 -2.453 1.00 96.50 80 VAL A CA 1
ATOM 605 C C . VAL A 1 80 ? -9.407 1.423 -2.899 1.00 96.50 80 VAL A C 1
ATOM 607 O O . VAL A 1 80 ? -8.648 0.839 -2.123 1.00 96.50 80 VAL A O 1
ATOM 610 N N . SER A 1 81 ? -9.074 1.707 -4.153 1.00 96.31 81 SER A N 1
ATOM 611 C CA . SER A 1 81 ? -7.764 1.439 -4.737 1.00 96.31 81 SER A CA 1
ATOM 612 C C . SER A 1 81 ? -7.373 2.526 -5.730 1.00 96.31 81 SER A C 1
ATOM 614 O O . SER A 1 81 ? -8.235 3.089 -6.404 1.00 96.31 81 SER A O 1
ATOM 616 N N . THR A 1 82 ? -6.074 2.737 -5.888 1.00 95.25 82 THR A N 1
ATOM 617 C CA . THR A 1 82 ? -5.469 3.448 -7.020 1.00 95.25 82 THR A CA 1
ATOM 618 C C . THR A 1 82 ? -4.468 2.523 -7.714 1.00 95.25 82 THR A C 1
ATOM 620 O O . THR A 1 82 ? -4.054 1.517 -7.130 1.00 95.25 82 THR A O 1
ATOM 623 N N . PHE A 1 83 ? -4.103 2.810 -8.963 1.00 93.81 83 PHE A N 1
ATOM 624 C CA . PHE A 1 83 ? -3.220 1.938 -9.734 1.00 93.81 83 PHE A CA 1
ATOM 625 C C . PHE A 1 83 ? -2.315 2.695 -10.705 1.00 93.81 83 PHE A C 1
ATOM 627 O O . PHE A 1 83 ? -2.652 3.776 -11.183 1.00 93.81 83 PHE A O 1
ATOM 634 N N . ALA A 1 84 ? -1.186 2.070 -11.022 1.00 91.44 84 ALA A N 1
ATOM 635 C CA . ALA A 1 84 ? -0.271 2.455 -12.085 1.00 91.44 84 ALA A CA 1
ATOM 636 C C . ALA A 1 84 ? 0.004 1.242 -12.978 1.00 91.44 84 ALA A C 1
ATOM 638 O O . ALA A 1 84 ? -0.026 0.096 -12.524 1.00 91.44 84 ALA A O 1
ATOM 639 N N . GLN A 1 85 ? 0.274 1.492 -14.255 1.00 88.00 85 GLN A N 1
ATOM 640 C CA . GLN A 1 85 ? 0.753 0.455 -15.160 1.00 88.00 85 GLN A CA 1
ATOM 641 C C . GLN A 1 85 ? 2.261 0.260 -14.959 1.00 88.00 85 GLN A C 1
ATOM 643 O O . GLN A 1 85 ? 3.007 1.236 -14.879 1.00 88.00 85 GLN A O 1
ATOM 648 N N . GLU A 1 86 ? 2.704 -0.994 -14.886 1.00 81.62 86 GLU A N 1
ATOM 649 C CA . GLU A 1 86 ? 4.121 -1.339 -14.744 1.00 81.62 86 GLU A CA 1
ATOM 650 C C . GLU A 1 86 ? 4.942 -0.771 -15.909 1.00 81.62 86 GLU A C 1
ATOM 652 O O . GLU A 1 86 ? 4.548 -0.881 -17.073 1.00 81.62 86 GLU A O 1
ATOM 657 N N . GLY A 1 87 ? 6.076 -0.136 -15.599 1.00 71.44 87 GLY A N 1
ATOM 658 C CA . GLY A 1 87 ? 6.989 0.425 -16.601 1.00 71.44 87 GLY A CA 1
ATOM 659 C C . GLY A 1 87 ? 6.439 1.615 -17.403 1.00 71.44 87 GLY A C 1
ATOM 660 O O . GLY A 1 87 ? 7.141 2.140 -18.269 1.00 71.44 87 GLY A O 1
ATOM 661 N N . ALA A 1 88 ? 5.210 2.072 -17.140 1.00 74.69 88 ALA A N 1
ATOM 662 C CA . ALA A 1 88 ? 4.666 3.249 -17.801 1.00 74.69 88 ALA A CA 1
ATOM 663 C C . ALA A 1 88 ? 5.335 4.522 -17.267 1.00 74.69 88 ALA A C 1
ATOM 665 O O . ALA A 1 88 ? 5.398 4.760 -16.060 1.00 74.69 88 ALA A O 1
ATOM 666 N N . GLN A 1 89 ? 5.796 5.379 -18.179 1.00 65.81 89 GLN A N 1
ATOM 667 C CA . GLN A 1 89 ? 6.282 6.708 -17.823 1.00 65.81 89 GLN A CA 1
ATOM 668 C C . GLN A 1 89 ? 5.095 7.610 -17.473 1.00 65.81 89 GLN A C 1
ATOM 670 O O . GLN A 1 89 ? 4.427 8.165 -18.344 1.00 65.81 89 GLN A O 1
ATOM 675 N N . SER A 1 90 ? 4.828 7.746 -16.179 1.00 68.00 90 SER A N 1
ATOM 676 C CA . SER A 1 90 ? 3.933 8.766 -15.641 1.00 68.00 90 SER A CA 1
ATOM 677 C C . SER A 1 90 ? 4.700 10.087 -15.484 1.00 68.00 90 SER A C 1
ATOM 679 O O . SER A 1 90 ? 5.843 10.068 -15.019 1.00 68.00 90 SER A O 1
ATOM 681 N N . PRO A 1 91 ? 4.100 11.251 -15.803 1.00 67.31 91 PRO A N 1
ATOM 682 C CA . PRO A 1 91 ? 4.708 12.553 -15.510 1.00 67.31 91 PRO A CA 1
ATOM 683 C C . PRO A 1 91 ? 4.907 12.792 -14.003 1.00 67.31 91 PRO A C 1
ATOM 685 O O . PRO A 1 91 ? 5.669 13.675 -13.623 1.00 67.31 91 PRO A O 1
ATOM 688 N N . TYR A 1 92 ? 4.244 11.999 -13.158 1.00 61.03 92 TYR A N 1
ATOM 689 C CA . TYR A 1 92 ? 4.379 12.013 -11.701 1.00 61.03 92 TYR A CA 1
ATOM 690 C C . TYR A 1 92 ? 5.319 10.915 -11.175 1.00 61.03 92 TYR A C 1
ATOM 692 O O . TYR A 1 92 ? 5.396 10.713 -9.969 1.00 61.03 92 TYR A O 1
ATOM 700 N N . GLY A 1 93 ? 6.020 10.199 -12.062 1.00 73.38 93 GLY A N 1
ATOM 701 C CA . GLY A 1 93 ? 6.845 9.049 -11.697 1.00 73.38 93 GLY A CA 1
ATOM 702 C C . GLY A 1 93 ? 6.023 7.829 -11.276 1.00 73.38 93 GLY A C 1
ATOM 703 O O . GLY A 1 93 ? 4.804 7.770 -11.464 1.00 73.38 93 GLY A O 1
ATOM 704 N N . ASP A 1 94 ? 6.700 6.835 -10.714 1.00 82.81 94 ASP A N 1
ATOM 705 C CA . ASP A 1 94 ? 6.095 5.657 -10.100 1.00 82.81 94 ASP A CA 1
ATOM 706 C C . ASP A 1 94 ? 5.637 5.979 -8.675 1.00 82.81 94 ASP A C 1
ATOM 708 O O . ASP A 1 94 ? 6.193 5.501 -7.688 1.00 82.81 94 ASP A O 1
ATOM 712 N N . ALA A 1 95 ? 4.603 6.821 -8.599 1.00 89.88 95 ALA A N 1
ATOM 713 C CA . ALA A 1 95 ? 3.986 7.270 -7.360 1.00 89.88 95 ALA A CA 1
ATOM 714 C C . ALA A 1 95 ? 2.495 6.900 -7.298 1.00 89.88 95 ALA A C 1
ATOM 716 O O . ALA A 1 95 ? 1.750 7.073 -8.265 1.00 89.88 95 ALA A O 1
ATOM 717 N N . LEU A 1 96 ? 2.046 6.407 -6.143 1.00 94.25 96 LEU A N 1
ATOM 718 C CA . LEU A 1 96 ? 0.647 6.112 -5.837 1.00 94.25 96 LEU A CA 1
ATOM 719 C C . LEU A 1 96 ? 0.293 6.683 -4.469 1.00 94.25 96 LEU A C 1
ATOM 721 O O . LEU A 1 96 ? 0.939 6.355 -3.480 1.00 94.25 96 LEU A O 1
ATOM 725 N N . ASN A 1 97 ? -0.783 7.465 -4.417 1.00 95.25 97 ASN A N 1
ATOM 726 C CA . ASN A 1 97 ? -1.308 8.049 -3.186 1.00 95.25 97 ASN A CA 1
ATOM 727 C C . ASN A 1 97 ? -2.756 7.619 -2.976 1.00 95.25 97 ASN A C 1
ATOM 729 O O . ASN A 1 97 ? -3.556 7.622 -3.916 1.00 95.25 97 ASN A O 1
ATOM 733 N N . LEU A 1 98 ? -3.100 7.264 -1.741 1.00 96.94 98 LEU A N 1
ATOM 734 C CA . LEU A 1 98 ? -4.445 6.847 -1.372 1.00 96.94 98 LEU A CA 1
ATOM 735 C C . LEU A 1 98 ? -4.793 7.323 0.038 1.00 96.94 98 LEU A C 1
ATOM 737 O O . LEU A 1 98 ? -4.187 6.888 1.015 1.00 96.94 98 LEU A O 1
ATOM 741 N N . ALA A 1 99 ? -5.819 8.166 0.140 1.00 95.94 99 ALA A N 1
ATOM 742 C CA . ALA A 1 99 ? -6.318 8.697 1.402 1.00 95.94 99 ALA A CA 1
ATOM 743 C C . ALA A 1 99 ? -7.750 8.224 1.687 1.00 95.94 99 ALA A C 1
ATOM 745 O O . ALA A 1 99 ? -8.589 8.146 0.787 1.00 95.94 99 ALA A O 1
ATOM 746 N N . ILE A 1 100 ? -8.042 7.926 2.954 1.00 95.31 100 ILE A N 1
ATOM 747 C CA . ILE A 1 100 ? -9.359 7.489 3.434 1.00 95.31 100 ILE A CA 1
ATOM 748 C C . ILE A 1 100 ? -9.706 8.200 4.731 1.00 95.31 100 ILE A C 1
ATOM 750 O O . ILE A 1 100 ? -8.919 8.230 5.673 1.00 95.31 100 ILE A O 1
ATOM 754 N N . GLN A 1 101 ? -10.947 8.673 4.825 1.00 95.25 101 GLN A N 1
ATOM 755 C CA . GLN A 1 101 ? -11.519 9.119 6.087 1.00 95.25 101 GLN A CA 1
ATOM 756 C C . GLN A 1 101 ? -12.052 7.921 6.888 1.00 95.25 101 GLN A C 1
ATOM 758 O O . GLN A 1 101 ? -12.961 7.218 6.445 1.00 95.25 101 GLN A O 1
ATOM 763 N N . THR A 1 102 ? -11.526 7.704 8.095 1.00 93.12 102 THR A N 1
ATOM 764 C CA . THR A 1 102 ? -12.046 6.706 9.045 1.00 93.12 102 THR A CA 1
ATOM 765 C C . THR A 1 102 ? -12.747 7.382 10.226 1.00 93.12 102 THR A C 1
ATOM 767 O O . THR A 1 102 ? -12.678 8.601 10.397 1.00 93.12 102 THR A O 1
ATOM 770 N N . SER A 1 103 ? -13.397 6.592 11.085 1.00 93.81 103 SER A N 1
ATOM 771 C CA . SER A 1 103 ? -13.976 7.077 12.345 1.00 93.81 103 SER A CA 1
ATOM 772 C C . SER A 1 103 ? -12.927 7.524 13.371 1.00 93.81 103 SER A C 1
ATOM 774 O O . SER A 1 103 ? -13.270 8.269 14.280 1.00 93.81 103 SER A O 1
ATOM 776 N N . ALA A 1 104 ? -11.673 7.076 13.245 1.00 92.81 104 ALA A N 1
ATOM 777 C CA . ALA A 1 104 ? -10.565 7.482 14.114 1.00 92.81 104 ALA A CA 1
ATOM 778 C C . ALA A 1 104 ? -9.717 8.625 13.515 1.00 92.81 104 ALA A C 1
ATOM 780 O O . ALA A 1 104 ? -8.784 9.090 14.159 1.00 92.81 104 ALA A O 1
ATOM 781 N N . GLY A 1 105 ? -10.043 9.083 12.301 1.00 93.69 105 GLY A N 1
ATOM 782 C CA . GLY A 1 105 ? -9.318 10.138 11.588 1.00 93.69 105 GLY A CA 1
ATOM 783 C C . GLY A 1 105 ? -8.970 9.761 10.143 1.00 93.69 105 GLY A C 1
ATOM 784 O O . GLY A 1 105 ? -9.211 8.619 9.728 1.00 93.69 105 GLY A O 1
ATOM 785 N N . PRO A 1 106 ? -8.437 10.709 9.355 1.00 94.94 106 PRO A N 1
ATOM 786 C CA . PRO A 1 106 ? -7.902 10.407 8.036 1.00 94.94 106 PRO A CA 1
ATOM 787 C C . PRO A 1 106 ? -6.678 9.491 8.151 1.00 94.94 106 PRO A C 1
ATOM 789 O O . PRO A 1 106 ? -5.931 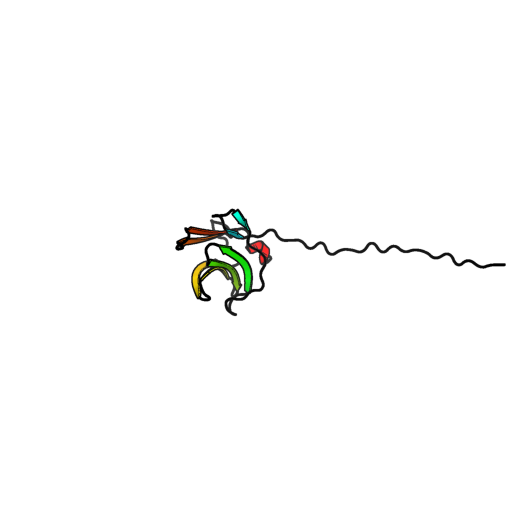9.551 9.127 1.00 94.94 106 PRO A O 1
ATOM 792 N N . VAL A 1 107 ? -6.488 8.637 7.153 1.00 95.81 107 VAL A N 1
ATOM 793 C CA . VAL A 1 107 ? -5.266 7.856 6.944 1.00 95.81 107 VAL A CA 1
ATOM 794 C C . VAL A 1 107 ? -4.881 7.988 5.488 1.00 95.81 107 VAL A C 1
ATOM 796 O O . VAL A 1 107 ? -5.738 7.851 4.614 1.00 95.81 107 VAL A O 1
ATOM 799 N N . GLU A 1 108 ? -3.604 8.227 5.237 1.00 97.31 108 GLU A N 1
ATOM 800 C CA . GLU A 1 108 ? -3.056 8.351 3.896 1.00 97.31 108 GLU A CA 1
ATOM 801 C C . GLU A 1 108 ? -1.837 7.448 3.750 1.00 97.31 108 GLU A C 1
ATOM 803 O O . GLU A 1 108 ? -1.006 7.342 4.654 1.00 97.31 108 GLU A O 1
ATOM 808 N N . ALA A 1 109 ? -1.780 6.760 2.615 1.00 97.62 109 ALA A N 1
ATOM 809 C CA . ALA A 1 109 ? -0.655 5.959 2.186 1.00 97.62 109 ALA A CA 1
ATOM 810 C C . ALA A 1 109 ? -0.084 6.549 0.898 1.00 97.62 109 ALA A C 1
ATOM 812 O O . ALA A 1 109 ? -0.832 6.832 -0.040 1.00 97.62 109 ALA A O 1
ATOM 813 N N . GLN A 1 110 ? 1.236 6.675 0.860 1.00 96.75 110 GLN A N 1
ATOM 814 C CA . GLN A 1 110 ? 2.006 7.114 -0.295 1.00 96.75 110 GLN A CA 1
ATOM 815 C C . GLN A 1 110 ? 3.052 6.059 -0.607 1.00 96.75 110 GLN A C 1
ATOM 817 O O . GLN A 1 110 ? 3.734 5.575 0.296 1.00 96.75 110 GLN A O 1
ATOM 822 N N . CYS A 1 111 ? 3.159 5.700 -1.877 1.00 95.06 111 CYS A N 1
ATOM 823 C CA . CYS A 1 111 ? 4.135 4.756 -2.391 1.00 95.06 111 CYS A CA 1
ATOM 824 C C . CYS A 1 111 ? 4.895 5.401 -3.538 1.00 95.06 111 CYS A C 1
ATOM 826 O O . CYS A 1 111 ? 4.257 5.899 -4.460 1.00 95.06 111 CYS A O 1
ATOM 828 N N . GLU A 1 112 ? 6.221 5.352 -3.508 1.00 92.44 112 GLU A N 1
ATOM 829 C CA . GLU A 1 112 ? 7.095 5.931 -4.534 1.00 92.44 112 GLU A CA 1
ATOM 830 C C . GLU A 1 112 ? 8.268 4.998 -4.824 1.00 92.44 112 GLU A C 1
ATOM 832 O O . GLU A 1 112 ? 8.767 4.335 -3.916 1.00 92.44 112 GLU A O 1
ATOM 837 N N . GLY A 1 113 ? 8.743 4.934 -6.070 1.00 88.00 113 GLY A N 1
ATOM 838 C CA . GLY A 1 113 ? 9.883 4.074 -6.407 1.00 88.00 113 GLY A CA 1
ATOM 839 C C . GLY A 1 113 ? 9.537 2.580 -6.466 1.00 88.00 113 GLY A C 1
ATOM 840 O O . GLY A 1 113 ? 10.429 1.731 -6.394 1.00 88.00 113 GLY A O 1
ATOM 841 N N . PHE A 1 114 ? 8.251 2.219 -6.561 1.00 89.00 114 PHE A N 1
ATOM 842 C CA . PHE A 1 114 ? 7.814 0.819 -6.552 1.00 89.00 114 PHE A CA 1
ATOM 843 C C . PHE A 1 114 ? 8.219 0.032 -7.805 1.00 89.00 114 PHE A C 1
ATOM 845 O O . PHE A 1 114 ? 8.223 -1.199 -7.754 1.00 89.00 114 PHE A O 1
ATOM 852 N N . ASN A 1 115 ? 8.615 0.685 -8.905 1.00 86.38 115 ASN A N 1
ATOM 853 C CA . ASN A 1 115 ? 9.160 -0.021 -10.070 1.00 86.38 115 ASN A CA 1
ATOM 854 C C . ASN A 1 115 ? 10.460 -0.767 -9.724 1.00 86.38 115 ASN A C 1
ATOM 856 O O . ASN A 1 115 ? 10.696 -1.857 -10.249 1.00 86.38 115 ASN A O 1
ATOM 860 N N . ALA A 1 116 ? 11.241 -0.260 -8.761 1.00 83.31 116 ALA A N 1
ATOM 861 C CA . ALA A 1 116 ? 12.453 -0.925 -8.286 1.00 83.31 116 ALA A CA 1
ATOM 862 C C . ALA A 1 116 ? 12.163 -2.289 -7.630 1.00 83.31 116 ALA A C 1
ATOM 864 O O . ALA A 1 116 ? 12.973 -3.209 -7.746 1.00 83.31 116 ALA A O 1
ATOM 865 N N . LEU A 1 117 ? 10.994 -2.463 -6.995 1.00 82.31 117 LEU A N 1
ATOM 866 C CA . LEU A 1 117 ? 10.578 -3.755 -6.425 1.00 82.31 117 LEU A CA 1
ATOM 867 C C . LEU A 1 117 ? 10.258 -4.806 -7.493 1.00 82.31 117 LEU A C 1
ATOM 869 O O . LEU A 1 117 ? 10.240 -6.001 -7.198 1.00 82.31 117 LEU A O 1
ATOM 873 N N . LEU A 1 118 ? 9.981 -4.360 -8.715 1.00 82.00 118 LEU A N 1
ATOM 874 C CA . LEU A 1 118 ? 9.570 -5.200 -9.836 1.00 82.00 118 LEU A CA 1
ATOM 875 C C . LEU A 1 118 ? 10.715 -5.472 -10.821 1.00 82.00 118 LEU A C 1
ATOM 877 O O . LEU A 1 118 ? 10.570 -6.320 -11.698 1.00 82.00 118 LEU A O 1
ATOM 881 N N . GLY A 1 119 ? 11.860 -4.805 -10.648 1.00 75.75 119 GLY A N 1
ATOM 882 C CA . GLY A 1 119 ? 13.041 -4.972 -11.495 1.00 75.75 119 GLY A CA 1
ATOM 883 C C . GLY A 1 119 ? 12.997 -4.184 -12.807 1.00 75.75 119 GLY A C 1
ATOM 884 O O . GLY A 1 119 ? 13.643 -4.609 -13.767 1.00 75.75 119 GLY A O 1
ATOM 885 N N . TYR A 1 120 ? 12.244 -3.079 -12.849 1.00 58.38 120 TYR A N 1
ATOM 886 C CA . TYR A 1 120 ? 12.189 -2.142 -13.980 1.00 58.38 120 TYR A CA 1
ATOM 887 C C . TYR A 1 120 ? 13.094 -0.925 -13.776 1.00 58.38 120 TYR A C 1
ATOM 889 O O . TYR A 1 120 ? 13.280 -0.508 -12.609 1.00 58.38 120 TYR A O 1
#

Mean predicted aligned error: 9.8 Å

Radius of gyration: 22.1 Å; Cα contacts (8 Å, |Δi|>4): 210; chains: 1; bounding box: 74×53×36 Å

Secondary structure (DSSP, 8-state):
---------------------PPPSEEETTTTEE-EE----SSSSSEEEEEEEETTEEEEEEEETTEEEEEEEETTEEEEEEEEETT---TT-SEEEEEEEETTEEEEEEEESTHHHHT-

pLDDT: mean 84.16, std 16.97, range [39.75, 98.06]

Nearest PDB structures (foldseek):
  2mm3-assembly1_A  TM=3.634E-01  e=3.470E+00  Homo sapiens
  7dzg-assembly1_B  TM=4.199E-01  e=4.086E+00  Homo sapiens
  7dzl-assembly1_B  TM=3.971E-01  e=7.859E+00  Homo sapiens
  6mp4-assembly2_E  TM=3.684E-01  e=8.300E+00  Homo sapiens